Protein AF-A0A9D5BE26-F1 (afdb_monomer_lite)

Organism: Pisum sativum (NCBI:txid3888)

InterPro domains:
  IPR001932 PPM-type phosphatase-like domain [PS51746] (44-115)
  IPR036457 PPM-type phosphatase-like domain superfamily [G3DSA:3.60.40.10] (32-110)
  IPR036457 PPM-type phosphatase-like domain superfamily [SSF81606] (40-105)

pLDDT: mean 72.81, std 25.65, range [28.86, 98.38]

Secondary structure (DSSP, 8-state):
---------------------------------------PPP---------TT-SS---EEEEES-SSTTSSSS----EEEEE---SSTHHHHHHHHHHHHHHHHH------S--

Structure (mmCIF, N/CA/C/O backbone):
data_AF-A0A9D5BE26-F1
#
_entry.id   AF-A0A9D5BE26-F1
#
loop_
_atom_site.group_PDB
_atom_site.id
_atom_site.type_symbol
_atom_site.label_atom_id
_atom_site.label_alt_id
_atom_site.label_comp_id
_atom_site.label_asym_id
_atom_site.label_entity_id
_atom_site.label_seq_id
_atom_site.pdbx_PDB_ins_code
_atom_site.Cartn_x
_atom_site.Cartn_y
_atom_site.Cartn_z
_atom_site.occupancy
_atom_site.B_iso_or_equiv
_atom_site.auth_seq_id
_atom_site.auth_comp_id
_atom_site.auth_asym_id
_atom_site.auth_atom_id
_atom_site.pdbx_PDB_model_num
ATOM 1 N N . MET A 1 1 ? -1.150 29.842 48.105 1.00 34.81 1 MET A N 1
ATOM 2 C CA . MET A 1 1 ? 0.033 29.275 48.789 1.00 34.81 1 MET A CA 1
ATOM 3 C C . MET A 1 1 ? 0.157 27.848 48.276 1.00 34.81 1 MET A C 1
ATOM 5 O O . MET A 1 1 ? -0.779 27.105 48.507 1.00 34.81 1 MET A O 1
ATOM 9 N N . SER A 1 2 ? 1.137 27.404 47.500 1.00 41.25 2 SER A N 1
ATOM 10 C CA . SER A 1 2 ? 2.394 27.959 46.992 1.00 41.25 2 SER A CA 1
ATOM 11 C C . SER A 1 2 ? 2.767 27.160 45.733 1.00 41.25 2 SER A C 1
ATOM 13 O O . SER A 1 2 ? 2.537 25.952 45.689 1.00 41.25 2 SER A O 1
ATOM 15 N N . GLU A 1 3 ? 3.333 27.836 44.736 1.00 38.72 3 GLU A N 1
ATOM 16 C CA . GLU A 1 3 ? 4.070 27.248 43.611 1.00 38.72 3 GLU A CA 1
ATOM 17 C C . GLU A 1 3 ? 5.284 26.459 44.110 1.00 38.72 3 GLU A C 1
ATOM 19 O O . GLU A 1 3 ? 5.872 26.863 45.106 1.00 38.72 3 GLU A O 1
ATOM 24 N N . PHE A 1 4 ? 5.712 25.434 43.368 1.00 42.97 4 PHE A N 1
ATOM 25 C CA . PHE A 1 4 ? 7.137 25.167 43.148 1.00 42.97 4 PHE A CA 1
ATOM 26 C C . PHE A 1 4 ? 7.326 24.555 41.757 1.00 42.97 4 PHE A C 1
ATOM 28 O O . PHE A 1 4 ? 6.981 23.405 41.495 1.00 42.97 4 PHE A O 1
ATOM 35 N N . ALA A 1 5 ? 7.843 25.388 40.858 1.00 38.06 5 ALA A N 1
ATOM 36 C CA . ALA A 1 5 ? 8.545 24.972 39.661 1.00 38.06 5 ALA A CA 1
ATOM 37 C C . ALA A 1 5 ? 9.924 24.435 40.062 1.00 38.06 5 ALA A C 1
ATOM 39 O O . ALA A 1 5 ? 10.573 25.020 40.929 1.00 38.06 5 ALA A O 1
ATOM 40 N N . GLU A 1 6 ? 10.409 23.394 39.388 1.00 38.84 6 GLU A N 1
ATOM 41 C CA . GLU A 1 6 ? 11.830 23.057 39.430 1.00 38.84 6 GLU A CA 1
ATOM 42 C C . GLU A 1 6 ? 12.331 22.732 38.022 1.00 38.84 6 GLU A C 1
ATOM 44 O O . GLU A 1 6 ? 12.183 21.640 37.479 1.00 38.84 6 GLU A O 1
ATOM 49 N N . THR A 1 7 ? 12.886 23.769 37.401 1.00 34.41 7 THR A N 1
ATOM 50 C CA . THR A 1 7 ? 13.757 23.706 36.233 1.00 34.41 7 THR A CA 1
ATOM 51 C C . THR A 1 7 ? 15.145 23.235 36.656 1.00 34.41 7 THR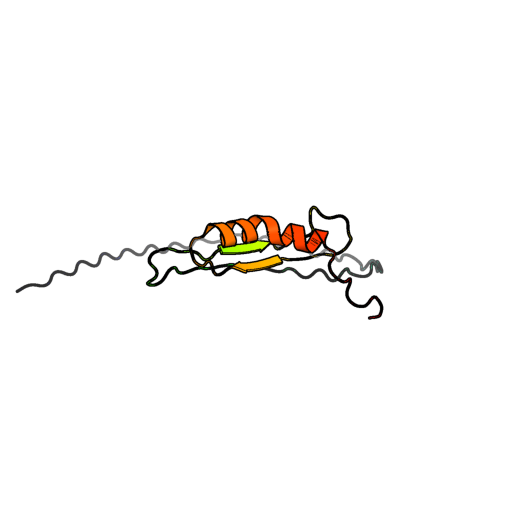 A C 1
ATOM 53 O O . THR A 1 7 ? 15.772 23.884 37.493 1.00 34.41 7 THR A O 1
ATOM 56 N N . LEU A 1 8 ? 15.683 22.201 36.007 1.00 38.41 8 LEU A N 1
ATOM 57 C CA . LEU A 1 8 ? 17.112 21.885 36.052 1.00 38.41 8 LEU A CA 1
ATOM 58 C C . LEU A 1 8 ? 17.695 21.905 34.634 1.00 38.41 8 LEU A C 1
ATOM 60 O O . LEU A 1 8 ? 17.495 20.994 33.837 1.00 38.41 8 LEU A O 1
ATOM 64 N N . LYS A 1 9 ? 18.424 22.988 34.347 1.00 35.06 9 LYS A N 1
ATOM 65 C CA . LYS A 1 9 ? 19.384 23.126 33.244 1.00 35.06 9 LYS A CA 1
ATOM 66 C C . LYS A 1 9 ? 20.683 22.400 33.603 1.00 35.06 9 LYS A C 1
ATOM 68 O O . LYS A 1 9 ? 21.148 22.578 34.727 1.00 35.06 9 LYS A O 1
ATOM 73 N N . ARG A 1 10 ? 21.337 21.749 32.631 1.00 36.53 10 ARG A N 1
ATOM 74 C CA . ARG A 1 10 ? 22.808 21.758 32.483 1.00 36.53 10 ARG A CA 1
ATOM 75 C C . ARG A 1 10 ? 23.198 21.695 31.004 1.00 36.53 10 ARG A C 1
ATOM 77 O O . ARG A 1 10 ? 22.824 20.763 30.303 1.00 36.53 10 ARG A O 1
ATOM 84 N N . GLU A 1 11 ? 23.931 22.719 30.584 1.00 32.88 11 GLU A N 1
ATOM 85 C CA . GLU A 1 11 ? 24.709 22.814 29.348 1.00 32.88 11 GLU A CA 1
ATOM 86 C C . GLU A 1 11 ? 26.009 22.005 29.481 1.00 32.88 11 GLU A C 1
ATOM 88 O O . GLU A 1 11 ? 26.548 21.880 30.584 1.00 32.88 11 GLU A O 1
ATOM 93 N N . ALA A 1 12 ? 26.537 21.512 28.360 1.00 36.91 12 ALA A N 1
ATOM 94 C CA . ALA A 1 12 ? 27.954 21.194 28.206 1.00 36.91 12 ALA A CA 1
ATOM 95 C C . ALA A 1 12 ? 28.346 21.334 26.728 1.00 36.91 12 ALA A C 1
ATOM 97 O O . ALA A 1 12 ? 28.015 20.491 25.897 1.00 36.91 12 ALA A O 1
ATOM 98 N N . ASP A 1 13 ? 29.030 22.437 26.444 1.00 31.23 13 ASP A N 1
ATOM 99 C CA . ASP A 1 13 ? 29.808 22.708 25.238 1.00 31.23 13 ASP A CA 1
ATOM 100 C C . ASP A 1 13 ? 31.168 21.993 25.349 1.00 31.23 13 ASP A C 1
ATOM 102 O O . ASP A 1 13 ? 31.766 21.989 26.430 1.00 31.23 13 ASP A O 1
ATOM 106 N N . SER A 1 14 ? 31.691 21.420 24.260 1.00 41.44 14 SER A N 1
ATOM 107 C CA . SER A 1 14 ? 33.131 21.140 24.130 1.00 41.44 14 SER A CA 1
ATOM 108 C C . SER A 1 14 ? 33.522 20.917 22.666 1.00 41.44 14 SER A C 1
ATOM 110 O O . SER A 1 14 ? 33.293 19.862 22.079 1.00 41.44 14 SER A O 1
ATOM 112 N N . GLU A 1 15 ? 34.153 21.944 22.104 1.00 35.12 15 GLU A N 1
ATOM 113 C CA . GLU A 1 15 ? 34.936 21.918 20.871 1.00 35.12 15 GLU A CA 1
ATOM 114 C C . GLU A 1 15 ? 36.259 21.153 21.077 1.00 35.12 15 GLU A C 1
ATOM 116 O O . GLU A 1 15 ? 36.916 21.333 22.105 1.00 35.12 15 GLU A O 1
ATOM 121 N N . ASN A 1 16 ? 36.733 20.410 20.065 1.00 29.36 16 ASN A N 1
ATOM 122 C CA . ASN A 1 16 ? 38.168 20.387 19.762 1.00 29.36 16 ASN A CA 1
ATOM 123 C C . ASN A 1 16 ? 38.477 20.101 18.278 1.00 29.36 16 ASN A C 1
ATOM 125 O O . ASN A 1 16 ? 37.871 19.245 17.636 1.00 29.36 16 ASN A O 1
ATOM 129 N N . LYS A 1 17 ? 39.454 20.875 17.802 1.00 32.03 17 LYS A N 1
ATOM 130 C CA . LYS A 1 17 ? 40.174 20.930 16.519 1.00 32.03 17 LYS A CA 1
ATOM 131 C C . LYS A 1 17 ? 41.049 19.666 16.356 1.00 32.03 17 LYS A C 1
ATOM 133 O O . LYS A 1 17 ? 41.208 18.925 17.314 1.00 32.03 17 LYS A O 1
ATOM 138 N N . GLU A 1 18 ? 41.713 19.306 15.263 1.00 28.86 18 GLU A N 1
ATOM 139 C CA . GLU A 1 18 ? 42.179 19.915 14.015 1.00 28.86 18 GLU A CA 1
ATOM 140 C C . GLU A 1 18 ? 42.732 18.715 13.208 1.00 28.86 18 GLU A C 1
ATOM 142 O O . GLU A 1 18 ? 43.385 17.871 13.815 1.00 28.86 18 GLU A O 1
ATOM 147 N N . GLU A 1 19 ? 42.565 18.628 11.884 1.00 28.89 19 GLU A N 1
ATOM 148 C CA . GLU A 1 19 ? 43.691 18.195 11.035 1.00 28.89 19 GLU A CA 1
ATOM 149 C C . GLU A 1 19 ? 43.458 18.558 9.563 1.00 28.89 19 GLU A C 1
ATOM 151 O O . GLU A 1 19 ? 42.606 18.012 8.863 1.00 28.89 19 GLU A O 1
ATOM 156 N N . VAL A 1 20 ? 44.252 19.520 9.100 1.00 36.97 20 VAL A N 1
ATOM 157 C CA . VAL A 1 20 ? 44.435 19.870 7.696 1.00 36.97 20 VAL A CA 1
ATOM 158 C C . VAL A 1 20 ? 45.664 19.109 7.215 1.00 36.97 20 VAL A C 1
ATOM 160 O O . VAL A 1 20 ? 46.765 19.366 7.695 1.00 36.97 20 VAL A O 1
ATOM 163 N N . SER A 1 21 ? 45.516 18.233 6.223 1.00 32.78 21 SER A N 1
ATOM 164 C CA . SER A 1 21 ? 46.659 17.748 5.446 1.00 32.78 21 SER A CA 1
ATOM 165 C C . SER A 1 21 ? 46.396 17.924 3.952 1.00 32.78 21 SER A C 1
ATOM 167 O O . SER A 1 21 ? 45.537 17.309 3.326 1.00 32.78 21 SER A O 1
ATOM 169 N N . ALA A 1 22 ? 47.141 18.865 3.378 1.00 40.41 22 ALA A N 1
ATOM 170 C CA . ALA A 1 22 ? 47.183 19.135 1.956 1.00 40.41 22 ALA A CA 1
ATOM 171 C C . ALA A 1 22 ? 47.863 17.975 1.222 1.00 40.41 22 ALA A C 1
ATOM 173 O O . ALA A 1 22 ? 48.989 17.625 1.564 1.00 40.41 22 ALA A O 1
ATOM 174 N N . THR A 1 23 ? 47.264 17.446 0.150 1.00 34.12 23 THR A N 1
ATOM 175 C CA . THR A 1 23 ? 48.015 16.755 -0.913 1.00 34.12 23 THR A CA 1
ATOM 176 C C . THR A 1 23 ? 47.306 16.860 -2.271 1.00 34.12 23 THR A C 1
ATOM 178 O O . THR A 1 23 ? 46.299 16.222 -2.537 1.00 34.12 23 THR A O 1
ATOM 181 N N . LYS A 1 24 ? 47.910 17.698 -3.123 1.00 37.22 24 LYS A N 1
ATOM 182 C CA . LYS A 1 24 ? 48.161 17.546 -4.570 1.00 37.22 24 LYS A CA 1
ATOM 183 C C . LYS A 1 24 ? 47.011 17.131 -5.508 1.00 37.22 24 LYS A C 1
ATOM 185 O O . LYS A 1 24 ? 46.697 15.966 -5.699 1.00 37.22 24 LYS A O 1
ATOM 190 N N . LYS A 1 25 ? 46.587 18.146 -6.269 1.00 43.94 25 LYS A N 1
ATOM 191 C CA . LYS A 1 25 ? 46.050 18.120 -7.639 1.00 43.94 25 LYS A CA 1
ATOM 192 C C . LYS A 1 25 ? 46.738 17.069 -8.529 1.00 43.94 25 LYS A C 1
ATOM 194 O O . LYS A 1 25 ? 47.884 17.268 -8.929 1.00 43.94 25 LYS A O 1
ATOM 199 N N . SER A 1 26 ? 46.002 16.038 -8.937 1.00 37.97 26 SER A N 1
ATOM 200 C CA . SER A 1 26 ? 46.253 15.323 -10.190 1.00 37.97 26 SER A CA 1
ATOM 201 C C . SER A 1 26 ? 45.092 15.587 -11.148 1.00 37.97 26 SER A C 1
ATOM 203 O O . SER A 1 26 ? 43.923 15.320 -10.888 1.00 37.97 26 SER A O 1
ATOM 205 N N . ARG A 1 27 ? 45.457 16.232 -12.250 1.00 46.19 27 ARG A N 1
ATOM 206 C CA . ARG A 1 27 ? 44.667 16.454 -13.455 1.00 46.19 27 ARG A CA 1
ATOM 207 C C . ARG A 1 27 ? 44.337 15.082 -14.042 1.00 46.19 27 ARG A C 1
ATOM 209 O O . ARG A 1 27 ? 45.247 14.421 -14.527 1.00 46.19 27 ARG A O 1
ATOM 216 N N . ILE A 1 28 ? 43.077 14.6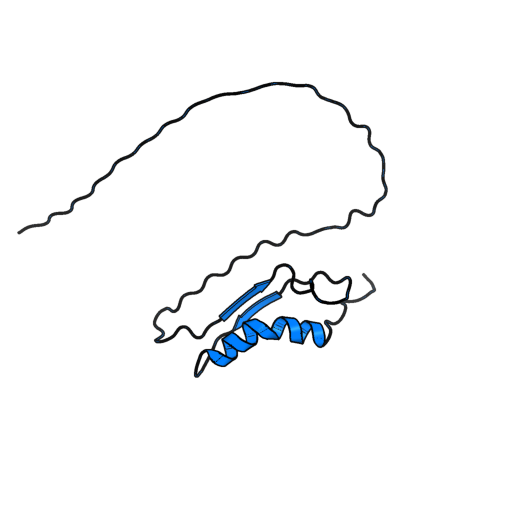67 -13.968 1.00 43.56 28 ILE A N 1
ATOM 217 C CA . ILE A 1 28 ? 42.588 13.515 -14.727 1.00 43.56 28 ILE A CA 1
ATOM 218 C C . ILE A 1 28 ? 41.972 14.069 -16.002 1.00 43.56 28 ILE A C 1
ATOM 220 O O . ILE A 1 28 ? 41.076 14.913 -15.979 1.00 43.56 28 ILE A O 1
ATOM 224 N N . GLU A 1 29 ? 42.595 13.664 -17.097 1.00 40.97 29 GLU A N 1
ATOM 225 C CA . GLU A 1 29 ? 42.254 14.002 -18.463 1.00 40.97 29 GLU A CA 1
ATOM 226 C C . GLU A 1 29 ? 40.868 13.450 -18.795 1.00 40.97 29 GLU A C 1
ATOM 228 O O . GLU A 1 29 ? 40.494 12.350 -18.395 1.00 40.97 29 GLU A O 1
ATOM 233 N N . SER A 1 30 ? 40.093 14.270 -19.493 1.00 46.28 30 SER A N 1
ATOM 234 C CA . SER A 1 30 ? 38.777 13.953 -20.020 1.00 46.28 30 SER A CA 1
ATOM 235 C C . SER A 1 30 ? 38.885 12.826 -21.046 1.00 46.28 30 SER A C 1
ATOM 237 O O . SER A 1 30 ? 39.231 13.078 -22.200 1.00 46.28 30 SER A O 1
ATOM 239 N N . SER A 1 31 ? 38.576 11.596 -20.639 1.00 48.88 31 SER A N 1
ATOM 240 C CA . SER A 1 31 ? 38.116 10.574 -21.571 1.00 48.88 31 SER A CA 1
ATOM 241 C C . SER A 1 31 ? 36.634 10.832 -21.839 1.00 48.88 31 SER A C 1
ATOM 243 O O . SER A 1 31 ? 35.778 10.694 -20.964 1.00 48.88 31 SER A O 1
ATOM 245 N N . GLU A 1 32 ? 36.347 11.310 -23.047 1.00 53.88 32 GLU A N 1
ATOM 246 C CA . GLU A 1 32 ? 34.998 11.455 -23.585 1.00 53.88 32 GLU A CA 1
ATOM 247 C C . GLU A 1 32 ? 34.402 10.068 -23.851 1.00 53.88 32 GLU A C 1
ATOM 249 O O . GLU A 1 32 ? 34.310 9.608 -24.987 1.00 53.88 32 GLU A O 1
ATOM 254 N N . ASP A 1 33 ? 33.980 9.392 -22.786 1.00 44.56 33 ASP A N 1
ATOM 255 C CA . ASP A 1 33 ? 33.092 8.248 -22.906 1.00 44.56 33 ASP A CA 1
ATOM 256 C C . ASP A 1 33 ? 31.678 8.794 -23.122 1.00 44.56 33 ASP A C 1
ATOM 258 O O . ASP A 1 33 ? 30.998 9.229 -22.189 1.00 44.56 33 ASP A O 1
ATOM 262 N N . ASN A 1 34 ? 31.239 8.788 -24.383 1.00 53.62 34 ASN A N 1
ATOM 263 C CA . ASN A 1 34 ? 29.842 8.972 -24.787 1.00 53.62 34 ASN A CA 1
ATOM 264 C C . ASN A 1 34 ? 28.991 7.772 -24.323 1.00 53.62 34 ASN A C 1
ATOM 266 O O . ASN A 1 34 ? 28.354 7.081 -25.114 1.00 53.62 34 ASN A O 1
ATOM 270 N N . ALA A 1 35 ? 28.981 7.514 -23.018 1.00 57.09 35 ALA A N 1
ATOM 271 C CA . ALA A 1 35 ? 27.908 6.798 -22.369 1.00 57.09 35 ALA A CA 1
ATOM 272 C C . ALA A 1 35 ? 26.784 7.816 -22.189 1.00 57.09 35 ALA A C 1
ATOM 274 O O . ALA A 1 35 ? 26.953 8.821 -21.495 1.00 57.09 35 ALA A O 1
ATOM 275 N N . SER A 1 36 ? 25.646 7.583 -22.839 1.00 60.62 36 SER A N 1
ATOM 276 C CA . SER A 1 36 ? 24.386 8.233 -22.492 1.00 60.62 36 SER A CA 1
ATOM 277 C C . SER A 1 36 ? 24.239 8.176 -20.972 1.00 60.62 36 SER A C 1
ATOM 279 O O . SER A 1 36 ? 23.996 7.102 -20.423 1.00 60.62 36 SER A O 1
ATOM 281 N N . LYS A 1 37 ? 24.495 9.294 -20.281 1.00 63.22 37 LYS A N 1
ATOM 282 C CA . LYS A 1 37 ? 24.403 9.364 -18.822 1.00 63.22 37 LYS A CA 1
ATOM 283 C C . LYS A 1 37 ? 22.970 9.014 -18.468 1.00 63.22 37 LYS A C 1
ATOM 285 O O . LYS A 1 37 ? 22.081 9.834 -18.691 1.00 63.22 37 LYS A O 1
ATOM 290 N N . GLU A 1 38 ? 22.746 7.801 -17.970 1.00 67.38 38 GLU A N 1
ATOM 291 C CA . GLU A 1 38 ? 21.443 7.426 -17.449 1.00 67.38 38 GLU A CA 1
ATOM 292 C C . GLU A 1 38 ? 21.087 8.434 -16.362 1.00 67.38 38 GLU A C 1
ATOM 294 O O . GLU A 1 38 ? 21.775 8.561 -15.345 1.00 67.38 38 GLU A O 1
ATOM 299 N N . VAL A 1 39 ? 20.053 9.227 -16.627 1.00 72.06 39 VAL A N 1
ATOM 300 C CA . VAL A 1 39 ? 19.601 10.255 -15.700 1.00 72.06 39 VAL A CA 1
ATOM 301 C C . VAL A 1 39 ? 18.914 9.532 -14.549 1.00 72.06 39 VAL A C 1
ATOM 303 O O . VAL A 1 39 ? 17.732 9.199 -14.602 1.00 72.06 39 VAL A O 1
ATOM 306 N N . SER A 1 40 ? 19.684 9.218 -13.510 1.00 73.94 40 SER A N 1
ATOM 307 C CA . SER A 1 40 ? 19.162 8.583 -12.309 1.00 73.94 40 SER A CA 1
ATOM 308 C C . SER A 1 40 ? 18.650 9.648 -11.344 1.00 73.94 40 SER A C 1
ATOM 310 O O . SER A 1 40 ? 19.433 10.433 -10.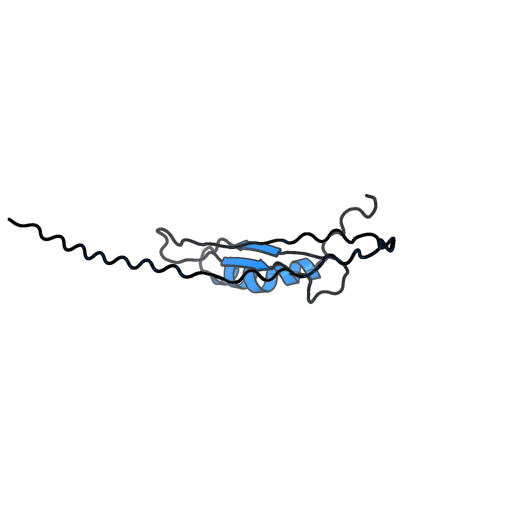809 1.00 73.94 40 SER A O 1
ATOM 312 N N . PHE A 1 41 ? 17.350 9.640 -11.067 1.00 80.56 41 PHE A N 1
ATOM 313 C CA . PHE A 1 41 ? 16.776 10.414 -9.968 1.00 80.56 41 PHE A CA 1
ATOM 314 C C . PHE A 1 41 ? 16.868 9.611 -8.666 1.00 80.56 41 PHE A C 1
ATOM 316 O O . PHE A 1 41 ? 16.609 8.398 -8.660 1.00 80.56 41 PHE A O 1
ATOM 323 N N . ARG A 1 42 ? 17.263 10.289 -7.583 1.00 89.00 42 ARG A N 1
ATOM 324 C CA . ARG A 1 42 ? 17.144 9.792 -6.208 1.00 89.00 42 ARG A CA 1
ATOM 325 C C . ARG A 1 42 ? 15.839 10.324 -5.635 1.00 89.00 42 ARG A C 1
ATOM 327 O O . ARG A 1 42 ? 15.544 11.504 -5.803 1.00 89.00 42 ARG A O 1
ATOM 334 N N . ILE A 1 43 ? 15.062 9.438 -5.028 1.00 90.94 43 ILE A N 1
ATOM 335 C CA . ILE A 1 43 ? 13.807 9.771 -4.365 1.00 90.94 43 ILE A CA 1
ATOM 336 C C . ILE A 1 43 ? 14.020 9.452 -2.894 1.00 90.94 43 ILE A C 1
ATOM 338 O O . ILE A 1 43 ? 14.364 8.317 -2.573 1.00 90.94 43 ILE A O 1
ATOM 342 N N . ASP A 1 44 ? 13.798 10.448 -2.049 1.00 95.44 44 ASP A N 1
ATOM 343 C CA . ASP A 1 44 ? 13.744 10.300 -0.601 1.00 95.44 44 ASP A CA 1
ATOM 344 C C . ASP A 1 44 ? 12.290 10.530 -0.180 1.00 95.44 44 ASP A C 1
ATOM 346 O O . ASP A 1 44 ? 11.621 11.427 -0.703 1.00 95.44 44 ASP A O 1
ATOM 350 N N . ALA A 1 45 ? 11.775 9.681 0.704 1.00 95.94 45 ALA A N 1
ATOM 351 C CA . ALA A 1 45 ? 10.389 9.737 1.140 1.00 95.94 45 ALA A CA 1
ATOM 352 C C 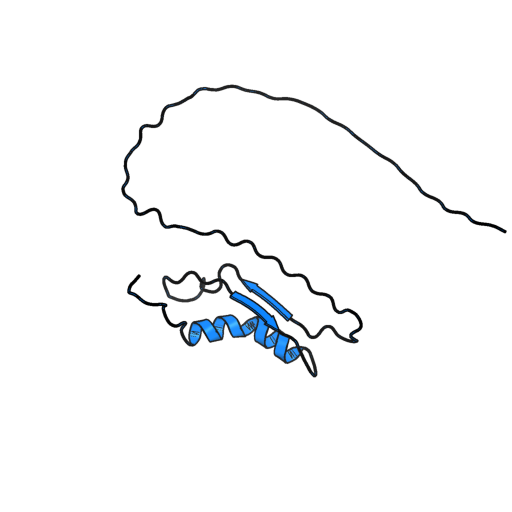. ALA A 1 45 ? 10.261 9.213 2.567 1.00 95.94 45 ALA A C 1
ATOM 354 O O . ALA A 1 45 ? 10.837 8.180 2.906 1.00 95.94 45 ALA A O 1
ATOM 355 N N . ASP A 1 46 ? 9.441 9.903 3.350 1.00 97.25 46 ASP A N 1
ATOM 356 C CA . ASP A 1 46 ? 9.103 9.568 4.727 1.00 97.25 46 ASP A CA 1
ATOM 357 C C . ASP A 1 46 ? 7.580 9.573 4.886 1.00 97.25 46 ASP A C 1
ATOM 359 O O . ASP A 1 46 ? 6.861 10.231 4.127 1.00 97.25 46 ASP A O 1
ATOM 363 N N . ALA A 1 47 ? 7.087 8.850 5.886 1.00 96.88 47 ALA A N 1
ATOM 364 C CA . ALA A 1 47 ? 5.679 8.831 6.251 1.00 96.88 47 ALA A CA 1
ATOM 365 C C . ALA A 1 47 ? 5.516 9.143 7.738 1.00 96.88 47 ALA A C 1
ATOM 367 O O . ALA A 1 47 ? 6.359 8.799 8.566 1.00 96.88 47 ALA A O 1
ATOM 368 N N . ALA A 1 48 ? 4.408 9.796 8.064 1.00 97.00 48 ALA A N 1
ATOM 369 C CA . ALA A 1 48 ? 3.993 10.071 9.425 1.00 97.00 48 ALA A CA 1
ATOM 370 C C . ALA A 1 48 ? 2.485 9.863 9.519 1.00 97.00 48 ALA A C 1
ATOM 372 O O . ALA A 1 48 ? 1.752 10.158 8.575 1.00 97.00 48 ALA A O 1
ATOM 373 N N . GLU A 1 49 ? 2.036 9.378 10.667 1.00 96.25 49 GLU A N 1
ATOM 374 C CA . GLU A 1 49 ? 0.631 9.119 10.932 1.00 96.25 49 GLU A CA 1
ATOM 375 C C . GLU A 1 49 ? 0.257 9.625 12.328 1.00 96.25 49 GLU A C 1
ATOM 377 O O . GLU A 1 49 ? 1.086 9.641 13.242 1.00 96.25 49 GLU A O 1
ATOM 382 N N . ASP A 1 50 ? -0.992 10.057 12.484 1.00 97.25 50 ASP A N 1
ATOM 383 C CA . ASP A 1 50 ? -1.556 10.468 13.766 1.00 97.25 50 ASP A CA 1
ATOM 384 C C . ASP A 1 50 ? -2.967 9.893 13.903 1.00 97.25 50 ASP A C 1
ATOM 386 O O . ASP A 1 50 ? -3.838 10.138 13.070 1.00 97.25 50 ASP A O 1
ATOM 390 N N . LYS A 1 51 ? -3.206 9.155 14.992 1.00 97.19 51 LYS A N 1
ATOM 391 C CA . LYS A 1 51 ? -4.531 8.608 15.315 1.00 97.19 51 LYS A CA 1
ATOM 392 C C . LYS A 1 51 ? -5.546 9.713 15.623 1.00 97.19 51 LYS A C 1
ATOM 394 O O . LYS A 1 51 ? -6.757 9.530 15.452 1.00 97.19 51 LYS A O 1
ATOM 399 N N . GLY A 1 52 ? -5.078 10.838 16.161 1.00 97.06 52 GLY A N 1
ATOM 400 C CA . GLY A 1 52 ? -5.929 11.901 16.670 1.00 97.06 52 GLY A CA 1
ATOM 401 C C . GLY A 1 52 ? -6.941 11.392 17.705 1.00 97.06 52 GLY A C 1
ATOM 402 O O . GLY A 1 52 ? -6.625 10.606 18.602 1.00 97.06 52 GLY A O 1
ATOM 403 N N . LEU A 1 53 ? -8.194 11.837 17.571 1.00 96.62 53 LEU A N 1
ATOM 404 C CA . LEU A 1 53 ? -9.285 11.539 18.510 1.00 96.62 53 LEU A CA 1
ATOM 405 C C . LEU A 1 53 ? -9.986 10.194 18.255 1.00 96.62 53 LEU A C 1
ATOM 407 O O . LEU A 1 53 ? -10.976 9.884 18.920 1.00 96.62 53 LEU A O 1
ATOM 411 N N . ARG A 1 54 ? -9.535 9.406 17.272 1.00 95.69 54 ARG A N 1
ATOM 412 C CA . ARG A 1 54 ? -10.171 8.126 16.945 1.00 95.69 54 ARG A CA 1
ATOM 413 C C . ARG A 1 54 ? -9.897 7.087 18.031 1.00 95.69 54 ARG A C 1
ATOM 415 O O . ARG A 1 54 ? -8.862 7.093 18.703 1.00 95.69 54 ARG A O 1
ATOM 422 N N . GLN A 1 55 ? -10.836 6.156 18.182 1.00 95.69 55 GLN A N 1
ATOM 423 C CA . GLN A 1 55 ? -10.684 5.053 19.128 1.00 95.69 55 GLN A CA 1
ATOM 424 C C . GLN A 1 55 ? -9.536 4.126 18.704 1.00 95.69 55 GLN A C 1
ATOM 426 O O . GLN A 1 55 ? -8.674 3.789 19.518 1.00 95.69 55 GLN A O 1
ATOM 431 N N . THR A 1 56 ? -9.499 3.780 17.419 1.00 96.62 56 THR A N 1
ATOM 432 C CA . THR A 1 56 ? -8.507 2.914 16.775 1.00 96.62 56 THR A CA 1
ATOM 433 C C . THR A 1 56 ? -7.812 3.657 15.636 1.00 96.62 56 THR A C 1
ATOM 435 O O . THR A 1 56 ? -8.406 4.545 15.025 1.00 96.62 56 THR A O 1
ATOM 438 N N . MET A 1 57 ? -6.545 3.313 15.383 1.00 97.31 57 MET A N 1
ATOM 439 C CA . MET A 1 57 ? -5.837 3.717 14.168 1.00 97.31 57 MET A CA 1
ATOM 440 C C . MET A 1 57 ? -6.082 2.640 13.115 1.00 97.31 57 MET A C 1
ATOM 442 O O . MET A 1 57 ? -5.611 1.513 13.279 1.00 97.31 57 MET A O 1
ATOM 446 N N . GLU A 1 58 ? -6.902 2.952 12.114 1.00 97.81 58 GLU A N 1
ATOM 447 C CA . GLU A 1 58 ? -7.254 2.013 11.038 1.00 97.81 58 GLU A CA 1
ATOM 448 C C . GLU A 1 58 ? -6.526 2.324 9.730 1.00 97.81 58 GLU A C 1
ATOM 450 O O . GLU A 1 58 ? -6.575 1.502 8.814 1.00 97.81 58 GLU A O 1
ATOM 455 N N . ASP A 1 59 ? -5.838 3.465 9.663 1.00 97.88 59 ASP A N 1
ATOM 456 C CA . ASP A 1 59 ? -5.030 3.829 8.513 1.00 97.88 59 ASP A CA 1
ATOM 457 C C . ASP A 1 59 ? -3.780 2.947 8.445 1.00 97.88 59 ASP A C 1
ATOM 459 O O . ASP A 1 59 ? -3.227 2.524 9.462 1.00 97.88 59 ASP A O 1
ATOM 463 N N . GLU A 1 60 ? -3.323 2.695 7.227 1.00 98.00 60 GLU A N 1
ATOM 464 C CA . GLU A 1 60 ? -2.044 2.057 6.942 1.00 98.00 60 GLU A CA 1
ATOM 465 C C . GLU A 1 60 ? -1.368 2.804 5.795 1.00 98.00 60 GLU A C 1
ATOM 467 O O . GLU A 1 60 ? -2.027 3.339 4.903 1.00 98.00 60 GLU A O 1
ATOM 472 N N . TRP A 1 61 ? -0.042 2.817 5.765 1.00 97.88 61 TRP A N 1
ATOM 473 C CA . TRP A 1 61 ? 0.720 3.468 4.701 1.00 97.88 61 TRP A CA 1
ATOM 474 C C . TRP A 1 61 ? 1.854 2.576 4.215 1.00 97.88 61 TRP A C 1
ATOM 476 O O . TRP A 1 61 ? 2.287 1.650 4.897 1.00 97.88 61 TRP A O 1
ATOM 486 N N . VAL A 1 62 ? 2.354 2.844 3.014 1.00 97.56 62 VAL A N 1
ATOM 487 C CA . VAL A 1 62 ? 3.513 2.145 2.464 1.00 97.56 62 VAL A CA 1
ATOM 488 C C . VAL A 1 62 ? 4.408 3.119 1.705 1.00 97.56 62 VAL A C 1
ATOM 490 O O . VAL A 1 62 ? 3.925 3.963 0.951 1.00 97.56 62 VAL A O 1
ATOM 493 N N . VAL A 1 63 ? 5.719 2.990 1.912 1.00 97.19 63 VAL A N 1
ATOM 494 C CA . VAL A 1 63 ? 6.769 3.744 1.218 1.00 97.19 63 VAL A CA 1
ATOM 495 C C . VAL A 1 63 ? 7.758 2.733 0.641 1.00 97.19 63 VAL A C 1
ATOM 497 O O . VAL A 1 63 ? 8.585 2.177 1.360 1.00 97.19 63 VAL A O 1
ATOM 500 N N . LEU A 1 64 ? 7.663 2.465 -0.662 1.00 94.88 64 LEU A N 1
ATOM 501 C CA . LEU A 1 64 ? 8.586 1.596 -1.395 1.00 94.88 64 LEU A CA 1
ATOM 502 C C . LEU A 1 64 ? 9.295 2.415 -2.468 1.00 94.88 64 LEU A C 1
ATOM 504 O O . LEU A 1 64 ? 8.726 2.699 -3.519 1.00 94.88 64 LEU A O 1
ATOM 508 N N . LEU A 1 65 ? 10.557 2.766 -2.223 1.00 93.44 65 LEU A N 1
ATOM 509 C CA . LEU A 1 65 ? 11.388 3.484 -3.201 1.00 93.44 65 LEU A CA 1
ATOM 510 C C . LEU A 1 65 ? 11.704 2.635 -4.443 1.00 93.44 65 LEU A C 1
ATOM 512 O O . LEU A 1 65 ? 11.936 3.180 -5.521 1.00 93.44 65 LEU A O 1
ATOM 516 N N . ASP A 1 66 ? 11.697 1.311 -4.284 1.00 90.50 66 ASP A N 1
ATOM 517 C CA . ASP A 1 66 ? 11.893 0.337 -5.354 1.00 90.50 66 ASP A CA 1
ATOM 518 C C . ASP A 1 66 ? 10.845 -0.778 -5.244 1.00 90.50 66 ASP A C 1
ATOM 520 O O . ASP A 1 66 ? 11.053 -1.811 -4.609 1.00 90.50 66 ASP A O 1
ATOM 524 N N . ALA A 1 67 ? 9.671 -0.524 -5.818 1.00 90.50 67 ALA A N 1
ATOM 525 C CA . ALA A 1 67 ? 8.546 -1.452 -5.830 1.00 90.50 67 ALA A CA 1
ATOM 526 C C . ALA A 1 67 ? 8.681 -2.525 -6.922 1.00 90.50 67 ALA A C 1
ATOM 528 O O . ALA A 1 67 ? 8.124 -3.610 -6.786 1.00 90.50 67 ALA A O 1
ATOM 529 N N . ALA A 1 68 ? 9.417 -2.235 -7.999 1.00 86.81 68 ALA A N 1
ATOM 530 C CA . ALA A 1 68 ? 9.594 -3.147 -9.129 1.00 86.81 68 ALA A CA 1
ATOM 531 C C . ALA A 1 68 ? 10.791 -4.101 -8.975 1.00 86.81 68 ALA A C 1
ATOM 533 O O . ALA A 1 68 ? 11.015 -4.911 -9.870 1.00 86.81 68 ALA A O 1
ATOM 534 N N . ARG A 1 69 ? 11.531 -4.045 -7.857 1.00 82.81 69 ARG A N 1
ATOM 535 C CA . ARG A 1 69 ? 12.754 -4.833 -7.622 1.00 82.81 69 ARG A CA 1
ATOM 536 C C . ARG A 1 69 ? 12.618 -6.323 -7.936 1.00 82.81 69 ARG A C 1
ATOM 538 O O . ARG A 1 69 ? 13.533 -6.918 -8.498 1.00 82.81 69 ARG A O 1
ATOM 545 N N . ASP A 1 70 ? 11.480 -6.906 -7.570 1.00 80.81 70 ASP A N 1
ATOM 546 C CA . ASP A 1 70 ? 11.215 -8.340 -7.711 1.00 80.81 70 ASP A CA 1
ATOM 547 C C . ASP A 1 70 ? 10.406 -8.673 -8.985 1.00 80.81 70 ASP A C 1
ATOM 549 O O . ASP A 1 70 ? 10.048 -9.829 -9.213 1.00 80.81 70 ASP A O 1
ATOM 553 N N . TYR A 1 71 ? 10.109 -7.674 -9.827 1.00 79.12 71 TYR A N 1
ATOM 554 C CA . TYR A 1 71 ? 9.327 -7.829 -11.053 1.00 79.12 71 TYR A CA 1
ATOM 555 C C . TYR A 1 71 ? 10.210 -7.788 -12.309 1.00 79.12 71 TYR A C 1
ATOM 557 O O . TYR A 1 71 ? 11.072 -6.918 -12.441 1.00 79.12 71 TYR A O 1
ATOM 565 N N . PRO A 1 72 ? 9.992 -8.690 -13.285 1.00 75.94 72 PRO A N 1
ATOM 566 C CA . PRO A 1 72 ? 10.741 -8.665 -14.533 1.00 75.94 72 PRO A CA 1
ATOM 567 C C . PRO A 1 72 ? 10.374 -7.424 -15.358 1.00 75.94 72 PRO A C 1
ATOM 569 O O . PRO A 1 72 ? 9.228 -7.245 -15.765 1.00 75.94 72 PRO A O 1
ATOM 572 N N . GLY A 1 73 ? 11.358 -6.572 -15.640 1.00 74.56 73 GLY A N 1
ATOM 573 C CA . GLY A 1 73 ? 11.187 -5.391 -16.482 1.00 74.56 73 GLY A CA 1
ATOM 574 C C . GLY A 1 73 ? 12.296 -4.364 -16.273 1.00 74.56 73 GLY A C 1
ATOM 575 O O . GLY A 1 73 ? 13.054 -4.435 -15.314 1.00 74.56 73 GLY A O 1
ATOM 576 N N . SER A 1 74 ? 12.395 -3.392 -17.179 1.00 74.00 74 SER A N 1
ATOM 577 C CA . SER A 1 74 ? 13.334 -2.263 -17.063 1.00 74.00 74 SER A CA 1
ATOM 578 C C . SER A 1 74 ? 12.706 -1.030 -16.400 1.00 74.00 74 SER A C 1
ATOM 580 O O . SER A 1 74 ? 13.301 0.047 -16.397 1.00 74.00 74 SER A O 1
ATOM 582 N N . LEU A 1 75 ? 11.477 -1.151 -15.891 1.00 79.31 75 LEU A N 1
ATOM 583 C CA . LEU A 1 75 ? 10.756 -0.044 -15.276 1.00 79.31 75 LEU A CA 1
ATOM 584 C C . LEU A 1 75 ? 11.178 0.126 -13.822 1.00 79.31 75 LEU A C 1
ATOM 586 O O . LEU A 1 75 ? 10.830 -0.680 -12.965 1.00 79.31 75 LEU A O 1
ATOM 590 N N . ARG A 1 76 ? 11.853 1.236 -13.532 1.00 85.94 76 ARG A N 1
ATOM 591 C CA . ARG A 1 76 ? 12.014 1.710 -12.159 1.00 85.94 76 ARG A CA 1
ATOM 592 C C . ARG A 1 76 ? 10.682 2.276 -11.678 1.00 85.94 76 ARG A C 1
ATOM 594 O O . ARG A 1 76 ? 10.159 3.212 -12.279 1.00 85.94 76 ARG A O 1
ATOM 601 N N . CYS A 1 77 ? 10.143 1.721 -10.600 1.00 87.94 77 CYS A N 1
ATOM 602 C CA . CYS A 1 77 ? 8.874 2.151 -10.026 1.00 87.94 77 CYS A CA 1
ATOM 603 C C . CYS A 1 77 ? 9.022 2.309 -8.515 1.00 87.94 77 CYS A C 1
ATOM 605 O O . CYS A 1 77 ? 9.493 1.392 -7.847 1.00 87.94 77 CYS A O 1
ATOM 607 N N . ALA A 1 78 ? 8.594 3.455 -7.995 1.00 92.31 78 ALA A N 1
ATOM 608 C CA . ALA A 1 78 ? 8.357 3.648 -6.573 1.00 92.31 78 ALA A CA 1
ATOM 609 C C . ALA A 1 78 ? 6.848 3.556 -6.307 1.00 92.31 78 ALA A C 1
ATOM 611 O O . ALA A 1 78 ? 6.043 3.969 -7.145 1.00 92.31 78 ALA A O 1
ATOM 612 N N . HIS A 1 79 ? 6.462 3.023 -5.152 1.00 94.25 79 HIS A N 1
ATOM 613 C CA . HIS A 1 79 ? 5.073 2.902 -4.732 1.00 94.25 79 HIS A CA 1
ATOM 614 C C . HIS A 1 79 ? 4.881 3.559 -3.368 1.00 94.25 79 HIS A C 1
ATOM 616 O O . HIS A 1 79 ? 5.477 3.146 -2.373 1.00 94.25 79 HIS A O 1
ATOM 622 N N . PHE A 1 80 ? 4.009 4.561 -3.338 1.00 97.31 80 PHE A N 1
ATOM 623 C CA . PHE A 1 80 ? 3.581 5.243 -2.126 1.00 97.31 80 PHE A CA 1
ATOM 624 C C . PHE A 1 80 ? 2.064 5.175 -2.067 1.00 97.31 80 PHE A C 1
ATOM 626 O O . PHE A 1 80 ? 1.398 5.507 -3.051 1.00 97.31 80 PHE A O 1
ATOM 633 N N . ALA A 1 81 ? 1.518 4.738 -0.941 1.00 97.62 81 ALA A N 1
ATOM 634 C CA . ALA A 1 81 ? 0.077 4.699 -0.754 1.00 97.62 81 ALA A CA 1
ATOM 635 C C . ALA A 1 81 ? -0.290 4.900 0.713 1.00 97.62 81 ALA A C 1
ATOM 637 O O . ALA A 1 81 ? 0.468 4.536 1.612 1.00 97.62 81 ALA A O 1
ATOM 638 N N . ILE A 1 82 ? -1.470 5.476 0.917 1.00 98.00 82 ILE A N 1
ATOM 639 C CA . ILE A 1 82 ? -2.122 5.653 2.211 1.00 98.00 82 ILE A CA 1
ATOM 640 C C . ILE A 1 82 ? -3.503 5.015 2.072 1.00 98.00 82 ILE A C 1
ATOM 642 O O . ILE A 1 82 ? -4.215 5.272 1.099 1.00 98.00 82 ILE A O 1
ATOM 646 N N . TYR A 1 83 ? -3.855 4.166 3.022 1.00 98.12 83 TYR A N 1
ATOM 647 C CA . TYR A 1 83 ? -5.089 3.401 3.065 1.00 98.12 83 TYR A CA 1
ATOM 648 C C . TYR A 1 83 ? -5.873 3.844 4.297 1.00 98.12 83 TYR A C 1
ATOM 650 O O . TYR A 1 83 ? -5.440 3.563 5.403 1.00 98.12 83 TYR A O 1
ATOM 658 N N . ASP A 1 84 ? -7.007 4.520 4.111 1.00 97.56 84 ASP A N 1
ATOM 659 C CA . ASP A 1 84 ? -7.938 4.886 5.192 1.00 97.56 84 ASP A CA 1
ATOM 660 C C . ASP A 1 84 ? -8.849 3.682 5.482 1.00 97.56 84 ASP A C 1
ATOM 662 O O . ASP A 1 84 ? -9.661 3.274 4.641 1.00 97.56 84 ASP A O 1
ATOM 666 N N . GLY A 1 85 ? -8.637 3.038 6.629 1.00 97.25 85 GLY A N 1
ATOM 667 C CA . GLY A 1 85 ? -9.410 1.875 7.046 1.00 97.25 85 GLY A CA 1
ATOM 668 C C . GLY A 1 85 ? -10.780 2.261 7.605 1.00 97.25 85 GLY A C 1
ATOM 669 O O . GLY A 1 85 ? -10.932 3.249 8.319 1.00 97.25 85 GLY A O 1
ATOM 670 N N . HIS A 1 86 ? -11.797 1.444 7.321 1.00 97.12 86 HIS A N 1
ATOM 671 C CA . HIS A 1 86 ? -13.123 1.608 7.910 1.00 97.12 86 HIS A CA 1
ATOM 672 C C . HIS A 1 86 ? -13.755 0.264 8.263 1.00 97.12 86 HIS A C 1
ATOM 674 O O . HIS A 1 86 ? -13.774 -0.664 7.453 1.00 97.12 86 HIS A O 1
ATOM 680 N N . GLY A 1 87 ? -14.343 0.186 9.458 1.00 96.12 87 GLY A N 1
ATOM 681 C CA . GLY A 1 87 ? -14.964 -1.042 9.957 1.00 96.12 87 GLY A CA 1
ATOM 682 C C . GLY A 1 87 ? -13.934 -2.076 10.416 1.00 96.12 87 GLY A C 1
ATOM 683 O O . GLY A 1 87 ? -14.249 -3.265 10.477 1.00 96.12 87 GLY A O 1
ATOM 684 N N . GLY A 1 88 ? -12.717 -1.625 10.736 1.00 95.75 88 GLY A N 1
ATOM 685 C CA . GLY A 1 88 ? -11.586 -2.450 11.135 1.00 95.75 88 GLY A CA 1
ATOM 686 C C . GLY A 1 88 ? -10.391 -2.320 10.187 1.00 95.75 88 GLY A C 1
ATOM 687 O O . GLY A 1 88 ? -10.519 -2.054 8.994 1.00 95.75 88 GLY A O 1
ATOM 688 N N . ARG A 1 89 ? -9.197 -2.583 10.723 1.00 97.44 89 ARG A N 1
ATOM 689 C CA . ARG A 1 89 ? -7.917 -2.351 10.029 1.00 97.44 89 ARG A CA 1
ATOM 690 C C . ARG A 1 89 ? -7.544 -3.400 8.975 1.00 97.44 89 ARG A C 1
ATOM 692 O O . ARG A 1 89 ? -6.659 -3.177 8.158 1.00 97.44 89 ARG A O 1
ATOM 699 N N . LEU A 1 90 ? -8.202 -4.561 8.969 1.00 98.19 90 LEU A N 1
ATOM 700 C CA . LEU A 1 90 ? -7.757 -5.722 8.183 1.00 98.19 90 LEU A CA 1
ATOM 701 C C . LEU A 1 90 ? -7.659 -5.446 6.676 1.00 98.19 90 LEU A C 1
ATOM 703 O O . LEU A 1 90 ? -6.745 -5.946 6.026 1.00 98.19 90 LEU A O 1
ATOM 707 N N . ALA A 1 91 ? -8.579 -4.653 6.120 1.00 98.06 91 ALA A N 1
ATOM 708 C CA . ALA A 1 91 ? -8.557 -4.315 4.699 1.00 98.06 91 ALA A CA 1
ATOM 709 C C . ALA A 1 91 ? -7.372 -3.402 4.344 1.00 98.06 91 ALA A C 1
ATOM 711 O O . ALA A 1 91 ? -6.668 -3.676 3.372 1.00 98.06 91 ALA A O 1
ATOM 712 N N . ALA A 1 92 ? -7.125 -2.366 5.151 1.00 98.31 92 ALA A N 1
ATOM 713 C CA . ALA A 1 92 ? -5.991 -1.459 4.981 1.00 98.31 92 ALA A CA 1
ATOM 714 C C . ALA A 1 92 ? -4.655 -2.209 5.124 1.00 98.31 92 ALA A C 1
ATOM 716 O O . ALA A 1 92 ? -3.783 -2.099 4.263 1.00 98.31 92 ALA A O 1
ATOM 717 N N . GLU A 1 93 ? -4.543 -3.078 6.135 1.00 98.25 93 GLU A N 1
ATOM 718 C CA . GLU A 1 93 ? -3.352 -3.902 6.376 1.00 98.25 93 GLU A CA 1
ATOM 719 C C . GLU A 1 93 ? -3.086 -4.885 5.224 1.00 98.25 93 GLU A C 1
ATOM 721 O O . GLU A 1 93 ? -1.942 -5.106 4.819 1.00 98.25 93 GLU A O 1
ATOM 726 N N . TYR A 1 94 ? -4.140 -5.475 4.658 1.00 98.38 94 TYR A N 1
ATOM 727 C CA . TYR A 1 94 ? -4.005 -6.348 3.496 1.00 98.38 94 TYR A CA 1
ATOM 728 C C . TYR A 1 94 ? -3.581 -5.563 2.246 1.00 98.38 94 TYR A C 1
ATOM 730 O O . TYR A 1 94 ? -2.698 -5.999 1.504 1.00 98.38 94 TYR A O 1
ATOM 738 N N . ALA A 1 95 ? -4.167 -4.386 2.019 1.00 98.19 95 ALA A N 1
ATOM 739 C CA . ALA A 1 95 ? -3.823 -3.535 0.885 1.00 98.19 95 ALA A CA 1
ATOM 740 C C . ALA A 1 95 ? -2.355 -3.083 0.938 1.00 98.19 95 ALA A C 1
ATOM 742 O O . ALA A 1 95 ? -1.641 -3.234 -0.055 1.00 98.19 95 ALA A O 1
ATOM 743 N N . GLN A 1 96 ? -1.876 -2.646 2.106 1.00 97.50 96 GLN A N 1
ATOM 744 C CA . GLN A 1 96 ? -0.478 -2.274 2.348 1.00 97.50 96 GLN A CA 1
ATOM 745 C C . GLN A 1 96 ? 0.506 -3.356 1.882 1.00 97.50 96 GLN A C 1
ATOM 747 O O . GLN A 1 96 ? 1.489 -3.060 1.198 1.00 97.50 96 GLN A O 1
ATOM 752 N N . LYS A 1 97 ? 0.212 -4.623 2.194 1.00 96.62 97 LYS A N 1
ATOM 753 C CA . LYS A 1 97 ? 1.094 -5.765 1.913 1.00 96.62 97 LYS A CA 1
ATOM 754 C C . LYS A 1 97 ? 1.010 -6.286 0.481 1.00 96.62 97 LYS A C 1
ATOM 756 O O . LYS A 1 97 ? 1.988 -6.847 -0.002 1.00 96.62 97 LYS A O 1
ATOM 761 N N . HIS A 1 98 ? -0.133 -6.143 -0.191 1.00 96.38 98 HIS A N 1
ATOM 762 C CA . HIS A 1 98 ? -0.393 -6.879 -1.436 1.00 96.38 98 HIS A CA 1
ATOM 763 C C . HIS A 1 98 ? -0.707 -6.002 -2.650 1.00 96.38 98 HIS A C 1
ATOM 765 O O . HIS A 1 98 ? -0.507 -6.448 -3.781 1.00 96.38 98 HIS A O 1
ATOM 771 N N . LEU A 1 99 ? -1.183 -4.767 -2.466 1.00 95.81 99 LEU A N 1
ATOM 772 C CA . LEU A 1 99 ? -1.682 -3.975 -3.590 1.00 95.81 99 LEU A CA 1
ATOM 773 C C . LEU A 1 99 ? -0.578 -3.614 -4.588 1.00 95.81 99 LEU A C 1
ATOM 775 O O . LEU A 1 99 ? -0.785 -3.757 -5.790 1.00 95.81 99 LEU A O 1
ATOM 779 N N . HIS A 1 100 ? 0.598 -3.203 -4.110 1.00 93.56 100 HIS A N 1
ATOM 780 C CA . HIS A 1 100 ? 1.727 -2.835 -4.969 1.00 93.56 100 HIS A CA 1
ATOM 781 C C . HIS A 1 100 ? 2.135 -3.983 -5.908 1.00 93.56 100 HIS A C 1
ATOM 783 O O . HIS A 1 100 ? 2.276 -3.776 -7.112 1.00 93.56 100 HIS A O 1
ATOM 789 N N . GLY A 1 101 ? 2.230 -5.210 -5.384 1.00 92.00 101 GLY A N 1
ATOM 790 C CA . GLY A 1 101 ? 2.530 -6.400 -6.179 1.00 92.00 101 GLY A CA 1
ATOM 791 C C . GLY A 1 101 ? 1.430 -6.726 -7.190 1.00 92.00 101 GLY A C 1
ATOM 792 O O . GLY A 1 101 ? 1.733 -7.034 -8.339 1.00 92.00 101 GLY A O 1
ATOM 793 N N . ASN A 1 102 ? 0.159 -6.595 -6.800 1.00 93.31 102 ASN A N 1
ATOM 794 C CA . ASN A 1 102 ? -0.981 -6.839 -7.691 1.00 93.31 102 ASN A CA 1
ATOM 795 C C . ASN A 1 102 ? -1.055 -5.821 -8.839 1.00 93.31 102 ASN A C 1
ATOM 797 O O . ASN A 1 102 ? -1.373 -6.188 -9.967 1.00 93.31 102 ASN A O 1
ATOM 801 N N . VAL A 1 103 ? -0.740 -4.551 -8.568 1.00 91.31 103 VAL A N 1
ATOM 802 C CA . VAL A 1 103 ? -0.689 -3.490 -9.585 1.00 91.31 103 VAL A CA 1
ATOM 803 C C . VAL A 1 103 ? 0.428 -3.761 -10.593 1.00 91.31 103 VAL A C 1
ATOM 805 O O . VAL A 1 103 ? 0.205 -3.649 -11.796 1.00 91.31 103 VAL A O 1
ATOM 808 N N . LEU A 1 104 ? 1.609 -4.170 -10.124 1.00 89.00 104 LEU A N 1
ATOM 809 C CA . LEU A 1 104 ? 2.713 -4.554 -11.007 1.00 89.00 104 LEU A CA 1
ATOM 810 C C . LEU A 1 104 ? 2.369 -5.805 -11.829 1.00 89.00 104 LEU A C 1
ATOM 812 O O . LEU A 1 104 ? 2.633 -5.831 -13.030 1.00 89.00 104 LEU A O 1
ATOM 816 N N . ALA A 1 105 ? 1.710 -6.794 -11.213 1.00 87.88 105 ALA A N 1
ATOM 817 C CA . ALA A 1 105 ? 1.233 -8.011 -11.874 1.00 87.88 105 ALA A CA 1
ATOM 818 C C . ALA A 1 105 ? 0.245 -7.724 -13.007 1.00 87.88 105 ALA A C 1
ATOM 820 O O . ALA A 1 105 ? 0.310 -8.345 -14.066 1.00 87.88 105 ALA A O 1
ATOM 821 N N . ALA A 1 106 ? -0.677 -6.785 -12.776 1.00 88.69 106 ALA A N 1
ATOM 822 C CA . ALA A 1 106 ? -1.676 -6.372 -13.756 1.00 88.69 106 ALA A CA 1
ATOM 823 C C . ALA A 1 106 ? -1.054 -5.657 -14.968 1.00 88.69 106 ALA A C 1
ATOM 825 O O . ALA A 1 106 ? -1.693 -5.548 -16.014 1.00 88.69 106 ALA A O 1
ATOM 826 N N . GLY A 1 107 ? 0.196 -5.210 -14.834 1.00 83.50 107 GLY A N 1
ATOM 827 C CA . GLY A 1 107 ? 0.908 -4.438 -15.830 1.00 83.50 107 GLY A CA 1
ATOM 828 C C . GLY A 1 107 ? 0.611 -2.952 -15.679 1.00 83.50 107 GLY A C 1
ATOM 829 O O . GLY A 1 107 ? -0.532 -2.502 -15.763 1.00 83.50 107 GLY A O 1
ATOM 830 N N . LEU A 1 108 ? 1.669 -2.167 -15.499 1.00 77.75 108 LEU A N 1
ATOM 831 C CA . LEU A 1 108 ? 1.581 -0.723 -15.654 1.00 77.75 108 LEU A CA 1
ATOM 832 C C . LEU A 1 108 ? 1.592 -0.404 -17.153 1.00 77.75 108 LEU A C 1
ATOM 834 O O . LEU A 1 108 ? 2.430 -0.959 -17.873 1.00 77.75 108 LEU A O 1
ATOM 838 N N . PRO A 1 109 ? 0.706 0.477 -17.651 1.00 69.50 109 PRO A N 1
ATOM 839 C CA . PRO A 1 109 ? 0.823 0.957 -19.015 1.00 69.50 109 PRO A CA 1
ATOM 840 C C . PRO A 1 109 ? 2.194 1.621 -19.146 1.00 69.50 109 PRO A C 1
ATOM 842 O O . PRO A 1 109 ? 2.464 2.642 -18.514 1.00 69.50 109 PRO A O 1
ATOM 845 N N . LEU A 1 110 ? 3.079 0.993 -19.925 1.00 62.94 110 LEU A N 1
ATOM 846 C CA . LEU A 1 110 ? 4.342 1.577 -20.355 1.00 62.94 110 LEU A CA 1
ATOM 847 C C . LEU A 1 110 ? 3.984 2.911 -21.015 1.00 62.94 110 LEU A C 1
ATOM 849 O O . LEU A 1 110 ? 3.435 2.920 -22.117 1.00 62.94 110 LEU A O 1
ATOM 853 N N . GLY A 1 111 ? 4.198 4.019 -20.303 1.00 52.56 111 GLY A N 1
ATOM 854 C CA . GLY A 1 111 ? 3.964 5.356 -20.833 1.00 52.56 111 GLY A CA 1
ATOM 855 C C . GLY A 1 111 ? 4.64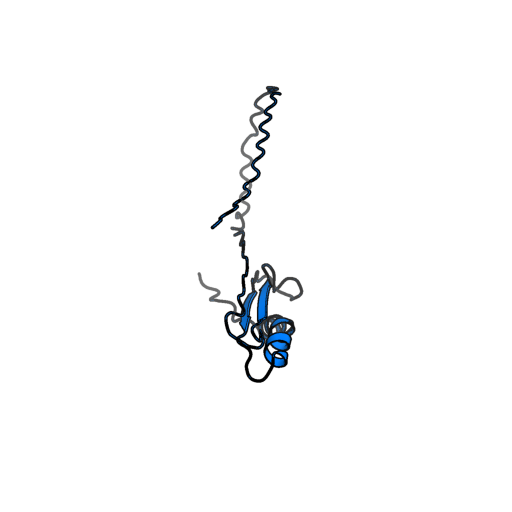2 5.495 -22.195 1.00 52.56 111 GLY A C 1
ATOM 856 O O . GLY A 1 111 ? 5.744 4.982 -22.372 1.00 52.56 111 GLY A O 1
ATOM 857 N N . CYS A 1 112 ? 3.914 6.105 -23.137 1.00 43.91 112 CYS A N 1
ATOM 858 C CA . CYS A 1 112 ? 4.290 6.462 -24.509 1.00 43.91 112 CYS A CA 1
ATOM 859 C C . CYS A 1 112 ? 5.740 6.118 -24.897 1.00 43.91 112 CYS A C 1
ATOM 861 O O . CYS A 1 112 ? 6.678 6.749 -24.416 1.00 43.91 112 CYS A O 1
ATOM 863 N N . LYS A 1 113 ? 5.924 5.160 -25.813 1.00 47.56 113 LYS A N 1
ATOM 864 C CA . LYS A 1 113 ? 7.246 4.823 -26.371 1.00 47.56 113 LYS A CA 1
ATOM 865 C C . LYS A 1 113 ? 7.828 5.895 -27.310 1.00 47.56 113 LYS A C 1
ATO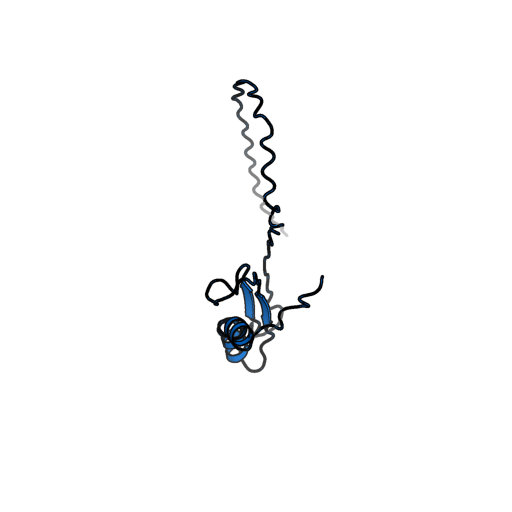M 867 O O . LYS A 1 113 ? 8.904 5.671 -27.852 1.00 47.56 113 LYS A O 1
ATOM 872 N N . ASP A 1 114 ? 7.167 7.043 -27.452 1.00 40.84 114 ASP A N 1
ATOM 873 C CA . ASP A 1 114 ? 7.498 8.085 -28.426 1.00 40.84 114 ASP A CA 1
ATOM 874 C C . ASP A 1 114 ? 7.672 9.465 -27.755 1.00 40.84 114 ASP A C 1
ATOM 876 O O . ASP A 1 114 ? 6.894 10.388 -28.006 1.00 40.84 114 ASP A O 1
ATOM 880 N N . CYS A 1 115 ? 8.674 9.603 -26.880 1.00 37.47 115 CYS A N 1
ATOM 881 C CA . CYS A 1 115 ? 9.140 10.894 -26.357 1.00 37.47 115 CYS A CA 1
ATOM 882 C C . CYS A 1 115 ? 10.605 11.111 -26.741 1.00 37.47 115 CYS A C 1
ATOM 884 O O . CYS A 1 115 ? 11.423 10.235 -26.375 1.00 37.47 115 CYS A O 1
#

Sequence (115 aa):
MSEFAETLKREADSENKEEVSATKKSRIESSEDNASKEVSFRIDADAAEDKGLRQTMEDEWVVLLDAARDYPGSLRCAHFAIYDGHGGRLAAEYAQKHLHGNVLAAGLPLGCKDC

Radius of gyration: 26.39 Å; chains: 1; bounding box: 63×38×77 Å

Foldseek 3Di:
DDDDDDDDDDDDDDDDDDDDDDDDDDDDDDPPPPPPPPPDDDDDDDDDDDCPPDPDQQKDWEWAQALCPVPPDPDGDTDTDIDRGDPHNPVNVCCRPPVSVVDVVVPDPPPDPPD